Protein AF-A0A9D4V5D8-F1 (afdb_monomer_lite)

Sequence (103 aa):
MMDIVPVLHSAMEAMAQGVKAHDVQHALLEPATKFEFKVLKGPIQPNAIDCGFYVMAAIRYIIQSCLQEKSKSWVKKTWFIHDDVLALRQSLHSWCLDIVGGE

Foldseek 3Di:
DDDCVVLVVVLVVCVVVVNDNVNSVCVSCVVPVPDPDDDQDAEDDPDPVLVVLSVVQLVVLVVVCVVVVHDPVRPSVDHDYPVVSVVSVVVVVVVVCVVVVHD

InterPro domains:
  IPR003653 Ulp1 protease family, C-terminal catalytic domain [PF02902] (9-90)
  IPR038765 Papain-like cysteine peptidase superfamily [SSF54001] (33-93)

pLDDT: mean 76.24, std 14.51, range [41.09, 94.5]

Organism: Adiantum capillus-veneris (NCBI:txid13818)

Secondary structure (DSSP, 8-state):
---HHHHHHHHHHHHHTT--HHHHHHHHHTT-TT--------PPPS-GGGHHHHHHHHHHHHHHHHHTT--HHHHHHSPPPHHHHHHHHHHHHHHHHHHHT--

Structure (mmCIF, N/CA/C/O backbone):
data_AF-A0A9D4V5D8-F1
#
_entry.id   AF-A0A9D4V5D8-F1
#
loop_
_atom_site.group_PDB
_atom_site.id
_atom_site.type_symbol
_atom_site.label_atom_id
_atom_site.label_alt_id
_atom_site.label_comp_id
_atom_site.label_asym_id
_atom_site.label_entity_id
_atom_site.label_seq_id
_atom_site.pdbx_PDB_ins_code
_atom_site.Cartn_x
_atom_site.Cartn_y
_atom_site.Cartn_z
_atom_site.occupancy
_atom_site.B_iso_or_equiv
_atom_site.auth_seq_id
_atom_site.auth_comp_id
_atom_site.auth_asym_id
_atom_site.auth_atom_id
_atom_site.pdbx_PDB_model_num
ATOM 1 N N . MET A 1 1 ? -26.794 -2.611 3.347 1.00 44.75 1 MET A N 1
ATOM 2 C CA . MET A 1 1 ? -25.390 -2.156 3.453 1.00 44.75 1 MET A CA 1
ATOM 3 C C . MET A 1 1 ? -25.026 -1.563 2.105 1.00 44.75 1 MET A C 1
ATOM 5 O O . MET A 1 1 ? -25.369 -2.196 1.117 1.00 44.75 1 MET A O 1
ATOM 9 N N . MET A 1 2 ? -24.432 -0.368 2.038 1.00 41.09 2 MET A N 1
ATOM 10 C CA . MET A 1 2 ? -23.809 0.078 0.783 1.00 41.09 2 MET A CA 1
ATOM 11 C C . MET A 1 2 ? -22.548 -0.750 0.564 1.00 41.09 2 MET A C 1
ATOM 13 O O . MET A 1 2 ? -21.775 -0.943 1.504 1.00 41.09 2 MET A O 1
ATOM 17 N N . ASP A 1 3 ? -22.375 -1.247 -0.653 1.00 58.34 3 ASP A N 1
ATOM 18 C CA . ASP A 1 3 ? -21.109 -1.815 -1.089 1.00 58.34 3 ASP A CA 1
ATOM 19 C C . ASP A 1 3 ? -20.054 -0.698 -1.080 1.00 58.34 3 ASP A C 1
ATOM 21 O O . ASP A 1 3 ? -20.286 0.390 -1.610 1.00 58.34 3 ASP A O 1
ATOM 25 N N . ILE A 1 4 ? -18.929 -0.932 -0.407 1.00 54.00 4 ILE A N 1
ATOM 26 C CA . ILE A 1 4 ? -17.861 0.062 -0.252 1.00 54.00 4 ILE A CA 1
ATOM 27 C C . ILE A 1 4 ? -16.937 0.104 -1.473 1.00 54.00 4 ILE A C 1
ATOM 29 O O . ILE A 1 4 ? -16.221 1.086 -1.668 1.00 54.00 4 ILE A O 1
ATOM 33 N N . VAL A 1 5 ? -16.966 -0.931 -2.318 1.00 51.78 5 VAL A N 1
ATOM 34 C CA . VAL A 1 5 ? -16.097 -1.032 -3.496 1.00 51.78 5 VAL A CA 1
ATOM 35 C C . VAL A 1 5 ? -16.409 0.059 -4.535 1.00 51.78 5 VAL A C 1
ATOM 37 O O . VAL A 1 5 ? -15.467 0.733 -4.952 1.00 51.78 5 VAL A O 1
ATOM 40 N N . PRO A 1 6 ? -17.678 0.343 -4.903 1.00 57.19 6 PRO A N 1
ATOM 41 C CA . PRO A 1 6 ? -18.002 1.449 -5.810 1.00 57.19 6 PRO A CA 1
ATOM 42 C C . PRO A 1 6 ? -17.597 2.824 -5.265 1.00 57.19 6 PRO A C 1
ATOM 44 O O . PRO A 1 6 ? -17.114 3.665 -6.013 1.00 57.19 6 PRO A O 1
ATOM 47 N N . VAL A 1 7 ? -17.732 3.035 -3.951 1.00 60.59 7 VAL A N 1
ATOM 48 C CA . VAL A 1 7 ? -17.359 4.296 -3.287 1.00 60.59 7 VAL A CA 1
ATOM 49 C C . VAL A 1 7 ? -15.851 4.532 -3.383 1.00 60.59 7 VAL A C 1
ATOM 51 O O . VAL A 1 7 ? -15.413 5.636 -3.703 1.00 60.59 7 VAL A O 1
ATOM 54 N N . LEU A 1 8 ? -15.050 3.490 -3.148 1.00 58.41 8 LEU A N 1
ATOM 55 C CA . LEU A 1 8 ? -13.593 3.557 -3.274 1.00 58.41 8 LEU A CA 1
ATOM 56 C C . LEU A 1 8 ? -13.148 3.732 -4.729 1.00 58.41 8 LEU A C 1
ATOM 58 O O . LEU A 1 8 ? -12.229 4.506 -4.982 1.00 58.41 8 LEU A O 1
ATOM 62 N N . HIS A 1 9 ? -13.809 3.067 -5.680 1.00 66.75 9 HIS A N 1
ATOM 63 C CA . HIS A 1 9 ? -13.504 3.218 -7.102 1.00 66.75 9 HIS A CA 1
ATOM 64 C C . HIS A 1 9 ? -13.715 4.670 -7.558 1.00 66.75 9 HIS A C 1
ATOM 66 O O . HIS A 1 9 ? -12.783 5.289 -8.068 1.00 66.75 9 HIS A O 1
ATOM 72 N N . SER A 1 10 ? -14.877 5.260 -7.266 1.00 64.50 10 SER A N 1
ATOM 73 C CA . SER A 1 10 ? -15.157 6.660 -7.610 1.00 64.50 10 SER A CA 1
ATOM 74 C C . SER A 1 10 ? -14.222 7.647 -6.897 1.00 64.50 10 SER A C 1
ATOM 76 O O . SER A 1 10 ? -13.847 8.667 -7.475 1.00 64.50 10 SER A O 1
ATOM 78 N N . ALA A 1 11 ? -13.786 7.340 -5.667 1.00 68.50 11 ALA A N 1
ATOM 79 C CA . ALA A 1 11 ? -12.778 8.134 -4.961 1.00 68.50 11 ALA A CA 1
ATOM 80 C C . ALA A 1 11 ? -11.431 8.147 -5.700 1.00 68.50 11 ALA A C 1
ATOM 82 O O . ALA A 1 11 ? -10.802 9.195 -5.860 1.00 68.50 11 ALA A O 1
ATOM 83 N N . MET A 1 12 ? -10.995 6.968 -6.148 1.00 63.81 12 MET A N 1
ATOM 84 C CA . MET A 1 12 ? -9.734 6.788 -6.861 1.00 63.81 12 MET A CA 1
ATOM 85 C C . MET A 1 12 ? -9.763 7.442 -8.247 1.00 63.81 12 MET A C 1
ATOM 87 O O . MET A 1 12 ? -8.787 8.093 -8.616 1.00 63.81 12 MET A O 1
ATOM 91 N N . GLU A 1 13 ? -10.874 7.339 -8.982 1.00 70.31 13 GLU A N 1
ATOM 92 C CA . GLU A 1 13 ? -11.056 8.017 -10.275 1.00 70.31 13 GLU A CA 1
ATOM 93 C C . GLU A 1 13 ? -10.990 9.544 -10.135 1.00 70.31 13 GLU A C 1
ATOM 95 O O . GLU A 1 13 ? -10.284 10.204 -10.900 1.00 70.31 13 GLU A O 1
ATOM 100 N N . ALA A 1 14 ? -11.653 10.113 -9.123 1.00 67.88 14 ALA A N 1
ATOM 101 C CA . ALA A 1 14 ? -11.614 11.551 -8.862 1.00 67.88 14 ALA A CA 1
ATOM 102 C C . ALA A 1 14 ? -10.193 12.028 -8.516 1.00 67.88 14 ALA A C 1
ATOM 104 O O . ALA A 1 14 ? -9.718 13.036 -9.045 1.00 67.88 14 ALA A O 1
ATOM 105 N N . MET A 1 15 ? -9.473 11.277 -7.676 1.00 66.00 15 MET A N 1
ATOM 106 C CA . MET A 1 15 ? -8.079 11.592 -7.355 1.00 66.00 15 MET A CA 1
ATOM 107 C C . MET A 1 15 ? -7.156 11.503 -8.579 1.00 66.00 15 MET A C 1
ATOM 109 O O . MET A 1 15 ? -6.267 12.341 -8.729 1.00 66.00 15 MET A O 1
ATOM 113 N N . ALA A 1 16 ? -7.375 10.539 -9.479 1.00 63.41 16 ALA A N 1
ATOM 114 C CA . ALA A 1 16 ? -6.616 10.423 -10.726 1.00 63.41 16 ALA A CA 1
ATOM 115 C C . ALA A 1 16 ? -6.848 11.614 -11.677 1.00 63.41 16 ALA A C 1
ATOM 117 O O . ALA A 1 16 ? -5.957 11.977 -12.441 1.00 63.41 16 ALA A O 1
ATOM 118 N N . GLN A 1 17 ? -8.013 12.263 -11.589 1.00 74.00 17 GLN A N 1
ATOM 119 C CA . GLN A 1 17 ? -8.354 13.479 -12.338 1.00 74.00 17 GLN A CA 1
ATOM 120 C C . GLN A 1 17 ? -7.839 14.772 -11.674 1.00 74.00 17 GLN A C 1
ATOM 122 O O . GLN A 1 17 ? -8.141 15.871 -12.139 1.00 74.00 17 GLN A O 1
ATOM 127 N N . GLY A 1 18 ? -7.047 14.665 -10.601 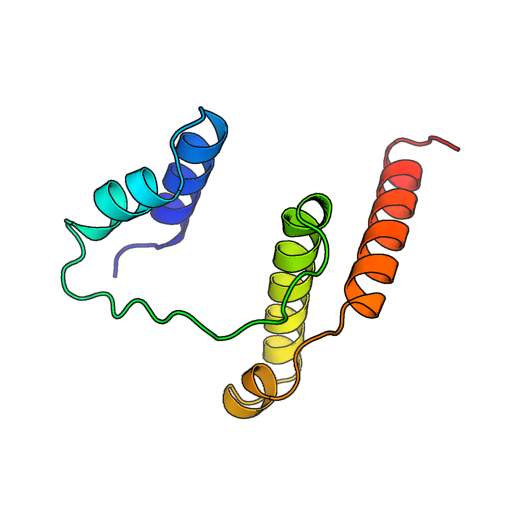1.00 72.25 18 GLY A N 1
ATOM 128 C CA . GLY A 1 18 ? -6.438 15.807 -9.914 1.00 72.25 18 GLY A CA 1
ATOM 129 C C . GLY A 1 18 ? -7.310 16.439 -8.826 1.00 72.25 18 GLY A C 1
ATOM 130 O O . GLY A 1 18 ? -6.939 17.484 -8.284 1.00 72.25 18 GLY A O 1
ATOM 131 N N . VAL A 1 19 ? -8.442 15.821 -8.469 1.00 71.00 19 VAL A N 1
ATOM 132 C CA . VAL A 1 19 ? -9.249 16.254 -7.321 1.00 71.00 19 VAL A CA 1
ATOM 133 C C . VAL A 1 19 ? -8.467 15.981 -6.036 1.00 71.00 19 VAL A C 1
ATOM 135 O O . VAL A 1 19 ? -7.923 14.890 -5.835 1.00 71.00 19 VAL A O 1
ATOM 138 N N . LYS A 1 20 ? -8.382 16.972 -5.143 1.00 73.56 20 LYS A N 1
ATOM 139 C CA . LYS A 1 20 ? -7.635 16.811 -3.892 1.00 73.56 20 LYS A CA 1
ATOM 140 C C . LYS A 1 20 ? -8.358 15.810 -2.993 1.00 73.56 20 LYS A C 1
ATOM 142 O O . LYS A 1 20 ? -9.579 15.818 -2.885 1.00 73.56 20 LYS A O 1
ATOM 147 N N . ALA A 1 21 ? -7.596 14.985 -2.277 1.00 70.00 21 ALA A N 1
ATOM 148 C CA . ALA A 1 21 ? -8.151 13.921 -1.437 1.00 70.00 21 ALA A CA 1
ATOM 149 C C . ALA A 1 21 ? -9.161 14.416 -0.376 1.00 70.00 21 ALA A C 1
ATOM 151 O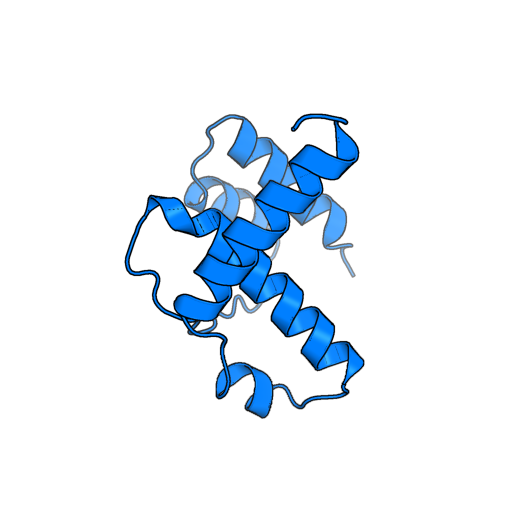 O . ALA A 1 21 ? -10.095 13.692 -0.043 1.00 70.00 21 ALA A O 1
ATOM 152 N N . HIS A 1 22 ? -9.014 15.650 0.129 1.00 69.69 22 HIS A N 1
ATOM 153 C CA . HIS A 1 22 ? -9.976 16.226 1.079 1.00 69.69 22 HIS A CA 1
ATOM 154 C C . HIS A 1 22 ? -11.314 16.605 0.429 1.00 69.69 22 HIS A C 1
ATOM 156 O O . HIS A 1 22 ? -12.350 16.496 1.078 1.00 69.69 22 HIS A O 1
ATOM 162 N N . ASP A 1 23 ? -11.319 16.978 -0.852 1.00 66.19 23 ASP A N 1
ATOM 163 C CA . ASP A 1 23 ? -12.546 17.284 -1.595 1.00 66.19 23 ASP A CA 1
ATOM 164 C C . ASP A 1 23 ? -13.325 15.994 -1.902 1.00 66.19 23 ASP A C 1
ATOM 166 O O . ASP A 1 23 ? -14.545 15.934 -1.752 1.00 66.19 23 ASP A O 1
ATOM 170 N N . VAL A 1 24 ? -12.601 14.916 -2.231 1.00 64.88 24 VAL A N 1
ATOM 171 C CA . VAL A 1 24 ? -13.164 13.564 -2.398 1.00 64.88 24 VAL A CA 1
ATOM 172 C C . VAL A 1 24 ? -13.774 13.053 -1.088 1.00 64.88 24 VAL A C 1
ATOM 174 O O . VAL A 1 24 ? -14.856 12.468 -1.084 1.00 64.88 24 VAL A O 1
ATOM 177 N N . GLN A 1 25 ? -13.111 13.315 0.041 1.00 64.88 25 GLN A N 1
ATOM 178 C CA . GLN A 1 25 ? -13.609 12.964 1.368 1.00 64.88 25 GLN A CA 1
ATOM 179 C C . GLN A 1 25 ? -14.943 13.658 1.684 1.00 64.88 25 GLN A C 1
ATOM 181 O O . GLN A 1 25 ? -15.861 12.997 2.165 1.00 64.88 25 GLN A O 1
ATOM 186 N N . HIS A 1 26 ? -15.075 14.958 1.408 1.00 59.84 26 HIS A N 1
ATOM 187 C CA . HIS A 1 26 ? -16.331 15.681 1.629 1.00 59.84 26 HIS A CA 1
ATOM 188 C C . HIS A 1 26 ? -17.471 15.126 0.761 1.00 59.84 26 HIS A C 1
ATOM 190 O O . HIS A 1 26 ? -18.526 14.769 1.288 1.00 59.84 26 HIS A O 1
ATOM 196 N N . ALA A 1 27 ? -17.234 14.959 -0.543 1.00 60.34 27 ALA A N 1
ATOM 197 C CA . ALA A 1 27 ? -18.254 14.512 -1.492 1.00 60.34 27 ALA A CA 1
ATOM 198 C C . ALA A 1 27 ? -18.787 13.093 -1.210 1.00 60.34 27 ALA A C 1
ATOM 200 O O . ALA A 1 27 ? -19.970 12.819 -1.415 1.00 60.34 27 ALA A O 1
ATOM 201 N N . LEU A 1 28 ? -17.935 12.184 -0.727 1.00 60.00 28 LEU A N 1
ATOM 202 C CA . LEU A 1 28 ? -18.324 10.794 -0.456 1.00 60.00 28 LEU A CA 1
ATOM 203 C C . LEU A 1 28 ? -18.932 10.586 0.938 1.00 60.00 28 LEU A C 1
ATOM 205 O O . LEU A 1 28 ? -19.634 9.596 1.151 1.00 60.00 28 LEU A O 1
ATOM 209 N N . LEU A 1 29 ? -18.659 11.481 1.896 1.00 55.50 29 LEU A N 1
ATOM 210 C CA . LEU A 1 29 ? -19.043 11.293 3.300 1.00 55.50 29 LEU A CA 1
ATOM 211 C C . LEU A 1 29 ? -20.258 12.119 3.741 1.00 55.50 29 LEU A C 1
ATOM 213 O O . LEU A 1 29 ? -20.895 11.740 4.725 1.00 55.50 29 LEU A O 1
ATOM 217 N N . GLU A 1 30 ? -20.635 13.183 3.028 1.00 54.81 30 GLU A N 1
ATOM 218 C CA . GLU A 1 30 ? -21.837 13.973 3.353 1.00 54.81 30 GLU A CA 1
ATOM 219 C C . GLU A 1 30 ? -23.160 13.169 3.338 1.00 54.81 30 GLU A C 1
ATOM 221 O O . GLU A 1 30 ? -23.976 13.360 4.243 1.00 54.81 30 GLU A O 1
ATOM 226 N N . PRO A 1 31 ? -23.386 12.197 2.428 1.00 53.34 31 PRO A N 1
ATOM 227 C CA . PRO A 1 31 ? -24.573 11.331 2.477 1.00 53.34 31 PRO A CA 1
ATOM 228 C C . PRO A 1 31 ? -24.491 10.226 3.547 1.00 53.34 31 PRO A C 1
ATOM 230 O O . PRO A 1 31 ? -25.479 9.550 3.839 1.00 53.34 31 PRO A O 1
ATOM 233 N N . ALA A 1 32 ? -23.309 10.004 4.125 1.00 51.50 32 ALA A N 1
ATOM 234 C CA . ALA A 1 32 ? -22.959 8.834 4.919 1.00 51.50 32 ALA A CA 1
ATOM 235 C C . ALA A 1 32 ? -22.839 9.188 6.418 1.00 51.50 32 ALA A C 1
ATOM 237 O O . ALA A 1 32 ? -21.877 8.819 7.089 1.00 51.50 32 ALA A O 1
ATOM 238 N N . THR A 1 33 ? -23.838 9.883 6.975 1.00 48.50 33 THR A N 1
ATOM 239 C CA . THR A 1 33 ? -23.880 10.438 8.353 1.00 48.50 33 THR A CA 1
ATOM 240 C C . THR A 1 33 ? -23.862 9.412 9.505 1.00 48.50 33 THR A C 1
ATOM 242 O O . THR A 1 33 ? -24.189 9.735 10.645 1.00 48.50 33 THR A O 1
ATOM 245 N N . LYS A 1 34 ? -23.442 8.165 9.259 1.00 54.28 34 LYS A N 1
ATOM 246 C CA . LYS A 1 34 ? -23.213 7.137 10.293 1.00 54.28 34 LYS A CA 1
ATOM 247 C C . LYS A 1 34 ? -21.895 6.373 10.142 1.00 54.28 34 LYS A C 1
ATOM 249 O O . LYS A 1 34 ? -21.710 5.361 10.817 1.00 54.28 34 LYS A O 1
ATOM 254 N N . PHE A 1 35 ? -20.980 6.810 9.278 1.00 51.94 35 PHE A N 1
ATOM 255 C CA . PHE A 1 35 ? -19.661 6.187 9.199 1.00 51.94 35 PHE A CA 1
ATOM 256 C C . PHE A 1 35 ? -18.717 6.807 10.227 1.00 51.94 35 PHE A C 1
ATOM 258 O O . PHE A 1 35 ? -18.340 7.972 10.139 1.00 51.94 35 PHE A O 1
ATOM 265 N N . GLU A 1 36 ? -18.319 6.007 11.215 1.00 51.03 36 GLU A N 1
ATOM 266 C CA . GLU A 1 36 ? -17.253 6.377 12.139 1.00 51.03 36 GLU A CA 1
ATOM 267 C C . GLU A 1 36 ? -15.910 6.264 11.402 1.00 51.03 36 GLU A C 1
ATOM 269 O O . GLU A 1 36 ? -15.302 5.192 11.324 1.00 51.03 36 GLU A O 1
ATOM 274 N N . PHE A 1 37 ? -15.457 7.372 10.816 1.00 51.66 37 PHE A N 1
ATOM 275 C CA . PHE A 1 37 ? -14.140 7.444 10.198 1.00 51.66 37 PHE A CA 1
ATOM 276 C C . PHE A 1 37 ? -13.062 7.381 11.286 1.00 51.66 37 PHE A C 1
ATOM 278 O O . PHE A 1 37 ? -12.928 8.285 12.111 1.00 51.66 37 PHE A O 1
ATOM 285 N N . LYS A 1 38 ? -12.286 6.294 11.303 1.00 59.72 38 LYS A N 1
ATOM 286 C CA . LYS A 1 38 ? -11.170 6.115 12.237 1.00 59.72 38 LYS A CA 1
ATOM 287 C C . LYS A 1 38 ? -9.851 6.315 11.515 1.00 59.72 38 LYS A C 1
ATOM 289 O O . LYS A 1 38 ? -9.412 5.439 10.775 1.00 59.72 38 LYS A O 1
ATOM 294 N N . VAL A 1 39 ? -9.180 7.425 11.811 1.00 60.88 39 VAL A N 1
ATOM 295 C CA . VAL A 1 39 ? -7.769 7.599 11.458 1.00 60.88 39 VAL A CA 1
ATOM 296 C C . VAL A 1 39 ? -6.942 6.683 12.356 1.00 60.88 39 VAL A C 1
ATOM 298 O O . VAL A 1 39 ? -6.886 6.857 13.575 1.00 60.88 39 VAL A O 1
ATOM 301 N N . LEU A 1 40 ? -6.315 5.672 11.762 1.00 69.19 40 LEU A N 1
ATOM 302 C CA . LEU A 1 40 ? -5.343 4.839 12.460 1.00 69.19 40 LEU A CA 1
ATOM 303 C C . LEU A 1 40 ? -3.983 5.540 12.446 1.00 69.19 40 LEU A C 1
ATOM 305 O O . LEU A 1 40 ? -3.548 6.033 11.409 1.00 69.19 40 LEU A O 1
ATOM 309 N N . LYS A 1 41 ? -3.292 5.560 13.592 1.00 75.31 41 LYS A N 1
ATOM 310 C CA . LYS A 1 41 ? -1.878 5.951 13.634 1.00 75.31 41 LYS A CA 1
ATOM 311 C C . LYS A 1 41 ? -1.066 4.871 12.916 1.00 75.31 41 LYS A C 1
ATOM 313 O O . LYS A 1 41 ? -0.948 3.763 13.439 1.00 75.31 41 LYS A O 1
ATOM 318 N N . GLY A 1 42 ? -0.591 5.189 11.716 1.00 80.00 42 GLY A N 1
ATOM 319 C CA . GLY A 1 42 ? 0.310 4.354 10.924 1.00 80.00 42 GLY A CA 1
ATOM 320 C C . GLY A 1 42 ? 1.783 4.738 11.111 1.00 80.00 42 GLY A C 1
ATOM 321 O O . GLY A 1 42 ? 2.083 5.680 11.852 1.00 80.00 42 GLY A O 1
ATOM 322 N N . PRO A 1 43 ? 2.705 4.019 10.449 1.00 84.19 43 PRO A N 1
ATOM 323 C CA . PRO A 1 43 ? 4.121 4.361 10.445 1.00 84.19 43 PRO A CA 1
ATOM 324 C C . PRO A 1 43 ? 4.355 5.714 9.761 1.00 84.19 43 PRO A C 1
ATOM 326 O O . PRO A 1 43 ? 3.692 6.059 8.783 1.00 84.19 43 PRO A O 1
ATOM 329 N N . ILE A 1 44 ? 5.296 6.493 10.299 1.00 86.31 44 ILE A N 1
ATOM 330 C CA . ILE A 1 44 ? 5.640 7.821 9.779 1.00 86.31 44 ILE A CA 1
ATOM 331 C C . ILE A 1 44 ? 6.595 7.648 8.597 1.00 86.31 44 ILE A C 1
ATOM 333 O O . ILE A 1 44 ? 7.625 6.983 8.716 1.00 86.31 44 ILE A O 1
ATOM 337 N N . GLN A 1 45 ? 6.248 8.246 7.458 1.00 88.88 45 GLN A N 1
ATOM 338 C CA . GLN A 1 45 ? 7.109 8.261 6.279 1.00 88.88 45 GLN A CA 1
ATOM 339 C C . GLN A 1 45 ? 8.171 9.370 6.399 1.00 88.88 45 GLN A C 1
ATOM 341 O O . GLN A 1 45 ? 7.807 10.513 6.686 1.00 88.88 45 GLN A O 1
ATOM 346 N N . PRO A 1 46 ? 9.466 9.078 6.180 1.00 89.12 46 PRO A N 1
ATOM 347 C CA . PRO A 1 46 ? 10.514 10.0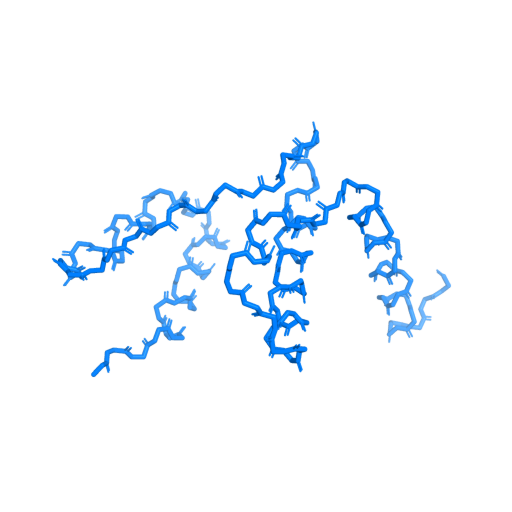97 6.210 1.00 89.12 46 PRO A CA 1
ATOM 348 C C . PRO A 1 46 ? 10.547 10.931 4.922 1.00 89.12 46 PRO A C 1
ATOM 350 O O . PRO A 1 46 ? 10.842 12.121 4.975 1.00 89.12 46 PRO A O 1
ATOM 353 N N . ASN A 1 47 ? 10.194 10.332 3.778 1.00 87.19 47 ASN A N 1
ATOM 354 C CA . ASN A 1 47 ? 10.223 10.980 2.467 1.00 87.19 47 ASN A CA 1
ATOM 355 C C . ASN A 1 47 ? 8.821 11.048 1.856 1.00 87.19 47 ASN A C 1
ATOM 357 O O . ASN A 1 47 ? 8.065 10.078 1.895 1.00 87.19 47 ASN A O 1
ATOM 361 N N . ALA A 1 48 ? 8.492 12.171 1.214 1.00 84.19 48 ALA A N 1
ATOM 362 C CA . ALA A 1 48 ? 7.201 12.346 0.542 1.00 84.19 48 ALA A CA 1
ATOM 363 C C . ALA A 1 48 ? 7.033 11.446 -0.698 1.00 84.19 48 ALA A C 1
ATOM 365 O O . ALA A 1 48 ? 5.915 11.049 -1.015 1.00 84.19 48 ALA A O 1
ATOM 366 N N . ILE A 1 49 ? 8.137 11.104 -1.374 1.00 87.25 49 ILE A N 1
ATOM 367 C CA . ILE A 1 49 ? 8.147 10.282 -2.597 1.00 87.25 49 ILE A CA 1
ATOM 368 C C . ILE A 1 49 ? 7.700 8.840 -2.308 1.00 87.25 49 ILE A C 1
ATOM 370 O O . ILE A 1 49 ? 7.146 8.178 -3.181 1.00 87.25 49 ILE A O 1
ATOM 374 N N . ASP A 1 50 ? 7.886 8.360 -1.076 1.00 88.31 50 ASP A N 1
ATOM 375 C CA . ASP A 1 50 ? 7.603 6.969 -0.723 1.00 88.31 50 ASP A CA 1
ATOM 376 C C . ASP A 1 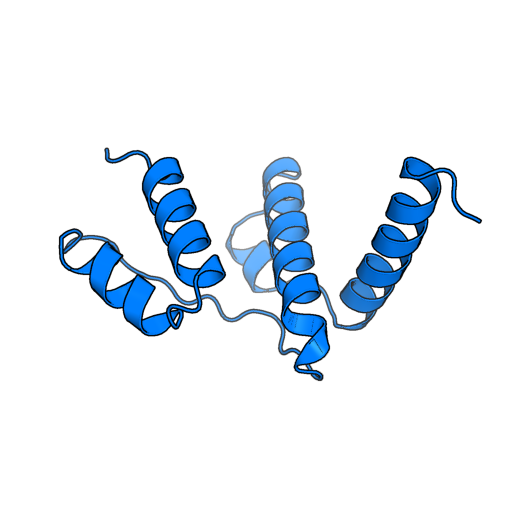50 ? 6.137 6.724 -0.313 1.00 88.31 50 ASP A C 1
ATOM 378 O O . ASP A 1 50 ? 5.775 5.598 0.031 1.00 88.31 50 ASP A O 1
ATOM 382 N N . CYS A 1 51 ? 5.263 7.737 -0.369 1.00 88.44 51 CYS A N 1
ATOM 383 C CA . CYS A 1 51 ? 3.894 7.642 0.151 1.00 88.44 51 CYS A CA 1
ATOM 384 C C . CYS A 1 51 ? 3.077 6.495 -0.469 1.00 88.44 51 CYS A C 1
ATOM 386 O O . CYS A 1 51 ? 2.371 5.781 0.246 1.00 88.44 51 CYS A O 1
ATOM 388 N N . GLY A 1 52 ? 3.235 6.244 -1.773 1.00 88.94 52 GLY A N 1
ATOM 389 C CA . GLY A 1 52 ? 2.593 5.118 -2.455 1.00 88.94 52 GLY A CA 1
ATOM 390 C C . GLY A 1 52 ? 3.063 3.759 -1.925 1.00 88.94 52 GLY A C 1
ATOM 391 O O . GL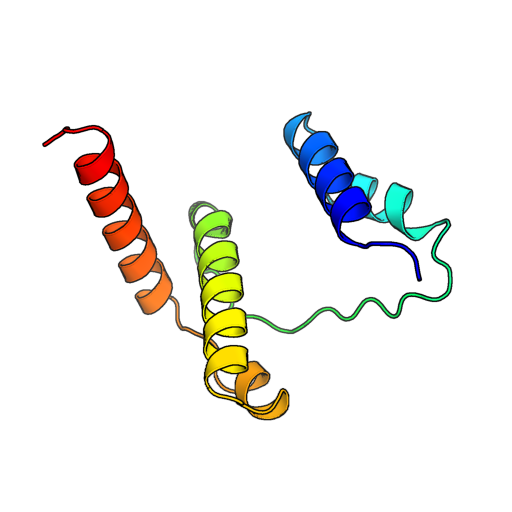Y A 1 52 ? 2.247 2.864 -1.704 1.00 88.94 52 GLY A O 1
ATOM 392 N N . PHE A 1 53 ? 4.358 3.614 -1.633 1.00 91.88 53 PHE A N 1
ATOM 393 C CA . PHE A 1 53 ? 4.914 2.373 -1.086 1.00 91.88 53 PHE A CA 1
ATOM 394 C C . PHE A 1 53 ? 4.476 2.135 0.362 1.00 91.88 53 PHE A C 1
ATOM 396 O O . PHE A 1 53 ? 4.216 0.992 0.734 1.00 91.88 53 PHE A O 1
ATOM 403 N N . TYR A 1 54 ? 4.306 3.192 1.162 1.00 90.38 54 TYR A N 1
ATOM 404 C CA . TYR A 1 54 ? 3.727 3.088 2.507 1.00 90.38 54 TYR A CA 1
ATOM 405 C C . TYR A 1 54 ? 2.275 2.596 2.474 1.00 90.38 54 TYR A C 1
ATOM 407 O O . TYR A 1 54 ? 1.894 1.750 3.286 1.00 90.38 54 TYR A O 1
ATOM 415 N N . VAL A 1 55 ? 1.470 3.072 1.516 1.00 88.88 55 VAL A N 1
ATOM 416 C CA . VAL A 1 55 ? 0.097 2.578 1.316 1.00 88.88 55 VAL A CA 1
ATOM 417 C C . VAL A 1 55 ? 0.106 1.093 0.944 1.00 88.88 55 VAL A C 1
ATOM 419 O O . VAL A 1 55 ? -0.615 0.304 1.558 1.00 88.88 55 VAL A O 1
ATOM 422 N N . MET A 1 56 ? 0.957 0.681 -0.001 1.00 90.50 56 MET A N 1
ATOM 423 C CA . MET A 1 56 ? 1.076 -0.729 -0.397 1.00 90.50 56 MET A CA 1
ATOM 424 C C . MET A 1 56 ? 1.549 -1.624 0.755 1.00 90.50 56 MET A C 1
ATOM 426 O O . MET A 1 56 ? 0.978 -2.695 0.975 1.00 90.50 56 MET A O 1
ATOM 430 N N . ALA A 1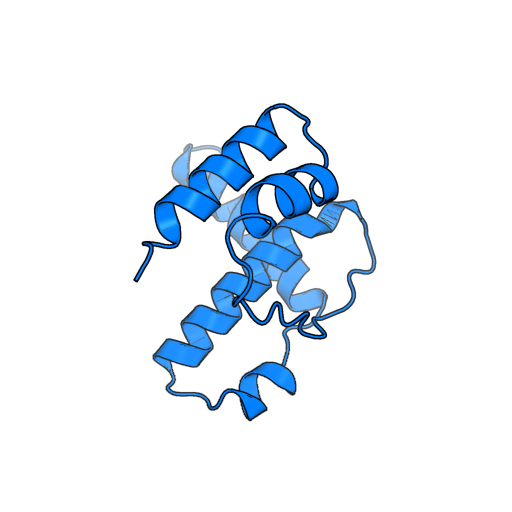 57 ? 2.546 -1.180 1.524 1.00 90.62 57 ALA A N 1
ATOM 431 C CA . ALA A 1 57 ? 3.036 -1.894 2.698 1.00 90.62 57 ALA A CA 1
ATOM 432 C C . ALA A 1 57 ? 1.932 -2.060 3.755 1.00 90.62 57 ALA A C 1
ATOM 434 O O . ALA A 1 57 ? 1.755 -3.156 4.288 1.00 90.62 57 ALA A O 1
ATOM 435 N N . ALA A 1 58 ? 1.122 -1.023 3.994 1.00 87.62 58 ALA A N 1
ATOM 436 C CA . ALA A 1 58 ? -0.014 -1.095 4.911 1.00 87.62 58 ALA A CA 1
ATOM 437 C C . ALA A 1 58 ? -1.087 -2.085 4.450 1.00 87.62 58 ALA A C 1
ATOM 439 O O . ALA A 1 58 ? -1.549 -2.894 5.257 1.00 87.62 58 ALA A O 1
ATOM 440 N N . ILE A 1 59 ? -1.446 -2.075 3.164 1.00 89.25 59 ILE A N 1
ATOM 441 C CA . ILE A 1 59 ? -2.408 -3.032 2.599 1.00 89.25 59 ILE A CA 1
ATOM 442 C C . ILE A 1 59 ? -1.881 -4.462 2.755 1.00 89.25 59 ILE A C 1
ATOM 444 O O . ILE A 1 59 ? -2.580 -5.317 3.307 1.00 89.25 59 ILE A O 1
ATOM 448 N N . ARG A 1 60 ? -0.630 -4.715 2.342 1.00 88.38 60 ARG A N 1
ATOM 449 C CA . ARG A 1 60 ? 0.017 -6.029 2.469 1.00 88.38 60 ARG A CA 1
ATOM 450 C C . ARG A 1 60 ? 0.013 -6.507 3.920 1.00 88.38 60 ARG A C 1
ATOM 452 O O . ARG A 1 60 ? -0.365 -7.647 4.185 1.00 88.38 60 ARG A O 1
ATOM 459 N N . TYR A 1 61 ? 0.385 -5.632 4.848 1.00 87.69 61 TYR A N 1
ATOM 460 C CA . TYR A 1 61 ? 0.461 -5.946 6.268 1.00 87.69 61 TYR A CA 1
ATOM 461 C C . TYR A 1 61 ? -0.905 -6.290 6.879 1.00 87.69 61 TYR A C 1
ATOM 463 O O . TYR A 1 61 ? -1.026 -7.267 7.623 1.00 87.69 61 TYR A O 1
ATOM 471 N N . ILE A 1 62 ? -1.952 -5.531 6.540 1.00 84.56 62 ILE A N 1
ATOM 472 C CA . ILE A 1 62 ? -3.322 -5.795 7.003 1.00 84.56 62 ILE A CA 1
ATOM 473 C C . ILE A 1 62 ? -3.818 -7.137 6.457 1.00 84.56 62 ILE A C 1
ATOM 475 O O . ILE A 1 62 ? -4.339 -7.942 7.228 1.00 84.56 62 ILE A O 1
ATOM 479 N N . ILE A 1 63 ? -3.614 -7.411 5.164 1.00 84.38 63 ILE A N 1
ATOM 480 C CA . ILE A 1 63 ? -4.016 -8.683 4.544 1.00 84.38 63 ILE A CA 1
ATOM 481 C C . ILE A 1 63 ? -3.304 -9.857 5.221 1.00 84.38 63 ILE A C 1
ATOM 483 O O . ILE A 1 63 ? -3.963 -10.801 5.652 1.00 84.38 63 ILE A O 1
ATOM 487 N N . GLN A 1 64 ? -1.979 -9.787 5.376 1.00 84.56 64 GLN A N 1
ATOM 488 C CA . GLN A 1 64 ? -1.201 -10.829 6.054 1.00 84.56 64 GLN A CA 1
ATOM 489 C C . GLN A 1 64 ? -1.662 -11.035 7.499 1.00 84.56 64 GLN A C 1
ATOM 491 O O . GLN A 1 64 ? -1.790 -12.171 7.949 1.00 84.56 64 GLN A O 1
ATOM 496 N N . SER A 1 65 ? -1.964 -9.950 8.208 1.00 83.88 65 SER A N 1
ATOM 497 C CA . SER A 1 65 ? -2.468 -10.014 9.578 1.00 83.88 65 SER A CA 1
ATOM 498 C C . SER A 1 65 ? -3.828 -10.706 9.659 1.00 83.88 65 SER A C 1
ATOM 500 O O . SER A 1 65 ? -4.032 -11.525 10.551 1.00 83.88 65 SER A O 1
ATOM 502 N N . CYS A 1 66 ? -4.736 -10.428 8.720 1.00 79.88 66 CYS A N 1
ATOM 503 C CA . CYS A 1 66 ? -6.019 -11.124 8.614 1.00 79.88 66 CYS A CA 1
ATOM 504 C C . CYS A 1 66 ? -5.831 -12.618 8.315 1.00 79.88 66 CYS A C 1
ATOM 506 O O . CYS A 1 66 ? -6.443 -13.444 8.984 1.00 79.88 66 CYS A O 1
ATOM 508 N N . LEU A 1 67 ? -4.958 -12.964 7.360 1.00 83.44 67 LEU A N 1
ATOM 509 C CA . LEU A 1 67 ? -4.659 -14.356 6.989 1.00 83.44 67 LEU A CA 1
ATOM 510 C C . LEU A 1 67 ? -4.017 -15.153 8.132 1.00 83.44 67 LEU A C 1
ATOM 512 O O . LEU A 1 67 ? -4.196 -16.361 8.217 1.00 83.44 67 LEU A O 1
ATOM 516 N N . GLN A 1 68 ? -3.273 -14.483 9.009 1.00 84.56 68 GLN A N 1
ATOM 517 C CA . GLN A 1 68 ? -2.654 -15.079 10.196 1.00 84.56 68 GLN A CA 1
ATOM 518 C C . GLN A 1 68 ? -3.525 -14.964 11.458 1.00 84.56 68 GLN A C 1
ATOM 520 O O . GLN A 1 68 ? -3.013 -15.163 12.564 1.00 84.56 68 GLN A O 1
ATOM 525 N N . GLU A 1 69 ? -4.794 -14.571 11.312 1.00 88.88 69 GLU A N 1
ATOM 526 C CA . GLU A 1 69 ? -5.758 -14.384 12.405 1.00 88.88 69 GLU A CA 1
ATOM 527 C C . GLU A 1 69 ? -5.237 -13.477 13.538 1.00 88.88 69 GLU A C 1
ATOM 529 O O . GLU A 1 69 ? -5.560 -13.632 14.721 1.00 88.88 69 GLU A O 1
ATOM 534 N N . LYS A 1 70 ? -4.399 -12.489 13.199 1.00 84.44 70 LYS A N 1
ATOM 535 C CA . LYS A 1 70 ? -3.848 -11.557 14.184 1.00 84.44 70 LYS A CA 1
ATOM 536 C C . LYS A 1 70 ? -4.936 -10.620 14.691 1.00 84.44 70 LYS A C 1
ATOM 538 O O . LYS A 1 70 ? -5.741 -10.071 13.940 1.00 84.44 70 LYS A O 1
ATOM 543 N N . SER A 1 71 ? -4.921 -10.365 15.998 1.00 80.56 71 SER A N 1
ATOM 544 C CA . SER A 1 71 ? -5.861 -9.423 16.604 1.00 80.56 71 SER A CA 1
ATOM 545 C C . SER A 1 71 ? -5.634 -7.991 16.104 1.00 80.56 71 SER A C 1
ATOM 547 O O . SER A 1 71 ? -4.502 -7.560 15.881 1.00 80.56 71 SER A O 1
ATOM 549 N N . LYS A 1 72 ? -6.702 -7.185 16.049 1.00 71.56 72 LYS A N 1
ATOM 550 C CA . LYS A 1 72 ? -6.618 -5.748 15.714 1.00 71.56 72 LYS A CA 1
ATOM 551 C C . LYS A 1 72 ? -5.647 -4.972 16.617 1.00 71.56 72 LYS A C 1
ATOM 553 O O . LYS A 1 72 ? -5.081 -3.973 16.190 1.00 71.56 72 LYS A O 1
ATOM 558 N N . SER A 1 73 ? -5.487 -5.399 17.872 1.00 77.38 73 SER A N 1
ATOM 559 C CA . SER A 1 73 ? -4.550 -4.792 18.828 1.00 77.38 73 SER A CA 1
ATOM 560 C C . SER A 1 73 ? -3.097 -5.053 18.434 1.00 77.38 73 SER A C 1
ATOM 562 O O . SER A 1 73 ? -2.268 -4.154 18.536 1.00 77.38 73 SER A O 1
ATOM 564 N N . TRP A 1 74 ? -2.809 -6.257 17.930 1.00 81.56 74 TRP A N 1
ATOM 565 C CA . TRP A 1 74 ? -1.493 -6.625 17.419 1.00 81.56 74 TRP A CA 1
ATOM 566 C C . TRP A 1 74 ? -1.131 -5.757 16.209 1.00 81.56 74 TRP A C 1
ATOM 568 O O . TRP A 1 74 ? -0.157 -5.019 16.271 1.00 81.56 74 TRP A O 1
ATOM 578 N N . VAL A 1 75 ? -2.008 -5.694 15.200 1.00 72.62 75 VAL A N 1
ATOM 579 C CA . VAL A 1 75 ? -1.808 -4.896 13.969 1.00 72.62 75 VAL A CA 1
ATOM 580 C C . VAL A 1 75 ? -1.525 -3.416 14.246 1.00 72.62 75 VAL A C 1
ATOM 582 O O . VAL A 1 75 ? -0.760 -2.785 13.533 1.00 72.62 75 VAL A O 1
ATOM 585 N N . LYS A 1 76 ? -2.130 -2.838 15.289 1.00 68.75 76 LYS A N 1
ATOM 586 C CA . LYS A 1 76 ? -1.898 -1.430 15.655 1.00 68.75 76 LYS A CA 1
ATOM 587 C C . LYS A 1 76 ? -0.563 -1.186 16.363 1.00 68.75 76 LYS A C 1
ATOM 589 O O . LYS A 1 76 ? -0.115 -0.043 16.397 1.00 68.75 76 LYS A O 1
ATOM 594 N N . LYS A 1 77 ? 0.004 -2.206 17.013 1.00 74.62 77 LYS A N 1
ATOM 595 C CA . LYS A 1 77 ? 1.222 -2.098 17.834 1.00 74.62 77 LYS A CA 1
ATOM 596 C C . LYS A 1 77 ? 2.470 -2.500 17.066 1.00 74.62 77 LYS A C 1
ATOM 598 O O . LYS A 1 77 ? 3.519 -1.901 17.262 1.00 74.62 77 LYS A O 1
ATOM 603 N N . THR A 1 78 ? 2.348 -3.500 16.210 1.00 77.88 78 THR A N 1
ATOM 604 C CA . THR A 1 78 ? 3.374 -3.877 15.250 1.00 77.88 78 THR A CA 1
ATOM 605 C C . THR A 1 78 ? 2.949 -3.294 13.919 1.00 77.88 78 THR A C 1
ATOM 607 O O . THR A 1 78 ? 2.016 -3.784 13.307 1.00 77.88 78 THR A O 1
ATOM 610 N N . TRP A 1 79 ? 3.578 -2.206 13.501 1.00 84.50 79 TRP A N 1
ATOM 611 C CA . TRP A 1 79 ? 3.552 -1.769 12.109 1.00 84.50 79 TRP A CA 1
ATOM 612 C C . TRP A 1 79 ? 4.896 -2.130 11.482 1.00 84.50 79 TRP A C 1
ATOM 614 O O . TRP A 1 79 ? 5.874 -2.351 12.196 1.00 84.50 79 TRP A O 1
ATOM 624 N N . PHE A 1 80 ? 4.933 -2.186 10.156 1.00 86.75 80 PHE A N 1
ATOM 625 C CA . PHE A 1 80 ? 6.180 -2.263 9.403 1.00 86.75 80 PHE A CA 1
ATOM 626 C C . PHE A 1 80 ? 7.024 -0.993 9.612 1.00 86.75 80 PHE A C 1
ATOM 628 O O . PHE A 1 80 ? 6.495 0.077 9.943 1.00 86.75 80 PHE A O 1
ATOM 635 N N . ILE A 1 81 ? 8.334 -1.113 9.418 1.00 91.31 81 ILE A N 1
ATOM 636 C CA . ILE A 1 81 ? 9.299 -0.012 9.521 1.00 91.31 81 ILE A CA 1
ATOM 637 C C . ILE A 1 81 ? 9.689 0.513 8.135 1.00 91.31 81 ILE A C 1
ATOM 639 O O . ILE A 1 81 ? 9.321 -0.056 7.111 1.00 91.31 81 ILE A O 1
ATOM 643 N N . HIS A 1 82 ? 10.429 1.625 8.087 1.00 91.38 82 HIS A N 1
ATOM 644 C CA . HIS A 1 82 ? 10.854 2.230 6.820 1.00 91.38 82 HIS A CA 1
ATOM 645 C C . HIS A 1 82 ? 11.661 1.260 5.942 1.00 91.38 82 HIS A C 1
ATOM 647 O O . HIS A 1 82 ? 11.423 1.187 4.740 1.00 91.38 82 HIS A O 1
ATOM 653 N N . ASP A 1 83 ? 12.546 0.462 6.543 1.00 93.00 83 ASP A N 1
ATOM 654 C CA . ASP A 1 83 ? 13.371 -0.504 5.811 1.00 93.00 83 ASP A CA 1
ATOM 655 C C . ASP A 1 83 ? 12.527 -1.571 5.097 1.00 93.00 83 ASP A C 1
ATOM 657 O O . ASP A 1 83 ? 12.841 -1.951 3.968 1.00 93.00 83 ASP A O 1
ATOM 661 N N . ASP A 1 84 ? 11.396 -1.981 5.685 1.00 92.88 84 ASP A N 1
ATOM 662 C CA . ASP A 1 84 ? 10.447 -2.895 5.036 1.00 92.88 84 ASP A CA 1
ATOM 663 C C . ASP A 1 84 ? 9.853 -2.270 3.764 1.00 92.88 84 ASP A C 1
ATOM 665 O O . ASP A 1 84 ? 9.604 -2.960 2.772 1.00 92.88 84 ASP A O 1
ATOM 669 N N . VAL A 1 85 ? 9.635 -0.950 3.772 1.00 93.81 85 VAL A N 1
ATOM 670 C CA . VAL A 1 85 ? 9.126 -0.202 2.613 1.00 93.81 85 VAL A CA 1
ATOM 671 C C . VAL A 1 85 ? 10.186 -0.106 1.520 1.00 93.81 85 VAL A C 1
ATOM 673 O O . VAL A 1 85 ? 9.864 -0.285 0.345 1.00 93.81 85 VAL A O 1
ATOM 676 N N . LEU A 1 86 ? 11.449 0.133 1.882 1.00 93.50 86 LEU A N 1
ATOM 677 C CA . LEU A 1 86 ? 12.554 0.150 0.921 1.00 93.50 86 LEU A CA 1
ATOM 678 C C . LEU A 1 86 ? 12.739 -1.223 0.261 1.00 93.50 86 LEU A C 1
ATOM 680 O O . LEU A 1 86 ? 12.869 -1.304 -0.963 1.00 93.50 86 LEU A O 1
ATOM 684 N N . ALA A 1 87 ? 12.662 -2.299 1.047 1.00 94.12 87 ALA A N 1
ATOM 685 C CA . ALA A 1 87 ? 12.700 -3.664 0.533 1.00 94.12 87 ALA A CA 1
ATOM 686 C C . ALA A 1 87 ? 11.504 -3.961 -0.388 1.00 94.12 87 ALA A C 1
ATOM 688 O O . ALA A 1 87 ? 11.673 -4.537 -1.465 1.00 94.12 87 ALA A O 1
ATOM 689 N N . LEU A 1 88 ? 10.296 -3.518 -0.014 1.00 93.25 88 LEU A N 1
ATOM 690 C CA . LEU A 1 88 ? 9.108 -3.640 -0.860 1.00 93.25 88 LEU A CA 1
ATOM 691 C C . LEU A 1 88 ? 9.288 -2.906 -2.193 1.00 93.25 88 LEU A C 1
ATOM 693 O O . LEU A 1 88 ? 8.971 -3.464 -3.240 1.00 93.25 88 LEU A O 1
ATOM 697 N N . ARG A 1 89 ? 9.815 -1.679 -2.169 1.00 93.25 89 ARG A N 1
ATOM 698 C CA . ARG A 1 89 ? 10.077 -0.880 -3.372 1.00 93.25 89 ARG A CA 1
ATOM 699 C C . ARG A 1 89 ? 11.037 -1.590 -4.326 1.00 93.25 89 ARG A C 1
ATOM 701 O O . ARG A 1 89 ? 10.755 -1.653 -5.520 1.00 93.25 89 ARG A O 1
ATOM 708 N N . GLN A 1 90 ? 12.138 -2.137 -3.811 1.00 94.50 90 GLN A N 1
ATOM 709 C CA . GLN A 1 90 ? 13.091 -2.907 -4.618 1.00 94.50 90 GLN A CA 1
ATOM 710 C C . GLN A 1 90 ? 12.445 -4.172 -5.194 1.00 94.50 90 GLN A C 1
ATOM 712 O O . GLN A 1 90 ? 12.559 -4.427 -6.388 1.00 94.50 90 GLN A O 1
ATOM 717 N N . SER A 1 91 ? 11.700 -4.917 -4.375 1.00 94.19 91 SER A N 1
ATOM 718 C CA . SER A 1 91 ? 11.008 -6.130 -4.817 1.00 94.19 91 SER A CA 1
ATOM 719 C C . SER A 1 91 ? 9.971 -5.852 -5.907 1.00 94.19 91 SER A C 1
ATOM 721 O O . SER A 1 91 ? 9.886 -6.618 -6.862 1.00 94.19 91 SER A O 1
ATOM 723 N N . LEU A 1 92 ? 9.206 -4.762 -5.792 1.00 92.00 92 LEU A N 1
ATOM 724 C CA . LEU A 1 92 ? 8.243 -4.354 -6.817 1.00 92.00 92 LEU A CA 1
ATOM 725 C C . LEU A 1 92 ? 8.940 -3.946 -8.112 1.00 92.00 92 LEU A C 1
ATOM 727 O O . LEU A 1 92 ? 8.464 -4.293 -9.184 1.00 92.00 92 LEU A O 1
ATOM 731 N N . HIS A 1 93 ? 10.066 -3.239 -8.016 1.00 91.31 93 HIS A N 1
ATOM 732 C CA . HIS A 1 93 ? 10.855 -2.873 -9.186 1.00 91.31 93 HIS A CA 1
ATOM 733 C C . HIS A 1 93 ? 11.344 -4.116 -9.942 1.00 91.31 93 HIS A C 1
ATOM 735 O O . HIS A 1 93 ? 11.091 -4.226 -11.138 1.00 91.31 93 HIS A O 1
ATOM 741 N N . SER A 1 94 ? 11.964 -5.073 -9.243 1.00 92.69 94 SER A N 1
ATOM 742 C CA . SER A 1 94 ? 12.401 -6.341 -9.844 1.00 92.69 94 SER A CA 1
ATOM 743 C C . SER A 1 94 ? 11.234 -7.114 -10.457 1.00 92.69 94 SER A C 1
ATOM 745 O O . SER A 1 94 ? 11.315 -7.543 -11.598 1.00 92.69 94 SER A O 1
ATOM 747 N N . TRP A 1 95 ? 10.111 -7.213 -9.743 1.00 92.19 95 TRP A N 1
ATOM 748 C CA . TRP A 1 95 ? 8.930 -7.908 -10.253 1.00 92.19 95 TRP A CA 1
ATOM 749 C C . TRP A 1 95 ? 8.344 -7.252 -11.512 1.00 92.19 95 TRP A C 1
ATOM 751 O O . TRP A 1 95 ? 7.911 -7.946 -12.430 1.00 92.19 95 TRP A O 1
ATOM 761 N N . CYS A 1 96 ? 8.345 -5.918 -11.585 1.00 91.56 96 CYS A N 1
ATOM 762 C CA . CYS A 1 96 ? 7.924 -5.205 -12.787 1.00 91.56 96 CYS A CA 1
ATOM 763 C C . CYS A 1 96 ? 8.838 -5.511 -13.981 1.00 91.56 96 CYS A C 1
ATOM 765 O O . CYS A 1 96 ? 8.313 -5.726 -15.072 1.00 91.56 96 CYS A O 1
ATOM 767 N N . LEU A 1 97 ? 10.162 -5.550 -13.780 1.00 91.50 97 LEU A N 1
ATOM 768 C CA . LEU A 1 97 ? 11.130 -5.911 -14.824 1.00 91.50 97 LEU A CA 1
ATOM 769 C C . LEU A 1 97 ? 10.897 -7.339 -15.335 1.00 91.50 97 LEU A C 1
ATOM 771 O O . LEU A 1 97 ? 10.767 -7.537 -16.546 1.00 91.50 97 LEU A O 1
ATOM 775 N N . ASP A 1 98 ? 10.703 -8.290 -14.416 1.00 93.19 98 ASP A N 1
ATOM 776 C CA . ASP A 1 98 ? 10.407 -9.689 -14.745 1.00 93.19 98 ASP A CA 1
ATOM 777 C C . ASP A 1 98 ? 9.149 -9.824 -15.623 1.00 93.19 98 ASP A C 1
ATOM 779 O O . ASP A 1 98 ? 9.127 -10.609 -16.571 1.00 93.19 98 ASP A O 1
ATOM 783 N N . ILE A 1 99 ? 8.091 -9.054 -15.331 1.00 90.25 99 ILE A N 1
ATOM 784 C CA . ILE A 1 99 ? 6.828 -9.103 -16.090 1.00 90.25 99 ILE A CA 1
ATOM 785 C C . ILE A 1 99 ? 6.992 -8.552 -17.505 1.00 90.25 99 ILE A C 1
ATOM 787 O O . ILE A 1 99 ? 6.445 -9.119 -18.452 1.00 90.25 99 ILE A O 1
ATOM 791 N N . VAL A 1 100 ? 7.682 -7.422 -17.655 1.00 87.25 100 VAL A N 1
ATOM 792 C CA . VAL A 1 100 ? 7.818 -6.762 -18.963 1.00 87.25 100 VAL A CA 1
ATOM 793 C C . VAL A 1 100 ? 8.913 -7.390 -19.828 1.00 87.25 100 VAL A C 1
ATOM 795 O O . VAL A 1 100 ? 9.053 -7.008 -20.988 1.00 87.25 100 VAL A O 1
ATOM 798 N N . GLY A 1 101 ? 9.668 -8.354 -19.288 1.00 81.50 101 GLY A N 1
ATOM 799 C CA . GLY A 1 101 ? 10.812 -8.967 -19.960 1.00 81.50 101 GLY A CA 1
ATOM 800 C C . GLY A 1 101 ? 11.980 -7.997 -20.148 1.00 81.50 101 GLY A C 1
ATOM 801 O O . GLY A 1 101 ? 12.728 -8.131 -21.115 1.00 81.50 101 GLY A O 1
ATOM 802 N N . GLY A 1 102 ? 12.092 -6.990 -19.277 1.00 69.19 102 GLY A N 1
ATOM 803 C CA . GLY A 1 102 ? 13.223 -6.065 -19.251 1.00 69.19 102 GLY A CA 1
ATOM 804 C C . GLY A 1 102 ? 14.331 -6.597 -18.344 1.00 69.19 102 GLY A C 1
ATOM 805 O O . GLY A 1 102 ? 14.030 -7.205 -17.320 1.00 69.19 102 GLY A O 1
ATOM 806 N N . GLU A 1 103 ? 15.591 -6.370 -18.722 1.00 60.97 103 GLU A N 1
ATOM 807 C CA . GLU A 1 103 ? 16.732 -6.493 -17.796 1.00 60.97 103 GLU A CA 1
ATOM 808 C C . GLU A 1 103 ? 16.711 -5.391 -16.727 1.00 60.97 103 GLU A C 1
ATOM 810 O O . GLU A 1 103 ? 16.356 -4.234 -17.067 1.00 60.97 103 GLU A O 1
#

Radius of gyration: 16.58 Å; chains: 1; bounding box: 42×32×39 Å